Protein AF-A0A6G3XNJ2-F1 (afdb_monomer)

Mean predicted aligned error: 2.47 Å

pLDDT: mean 96.3, std 2.66, range [85.5, 98.44]

Structure (mmCIF, N/CA/C/O backbone):
data_AF-A0A6G3XNJ2-F1
#
_entry.id   AF-A0A6G3XNJ2-F1
#
loop_
_atom_site.group_PDB
_atom_site.id
_atom_site.type_symbol
_atom_site.label_atom_id
_atom_site.label_alt_id
_atom_site.label_comp_id
_atom_site.label_asym_id
_atom_site.label_entity_id
_atom_site.label_seq_id
_atom_site.pdbx_PDB_ins_code
_atom_site.Cartn_x
_atom_site.Cartn_y
_atom_site.Cartn_z
_atom_site.occupancy
_atom_site.B_iso_or_equiv
_atom_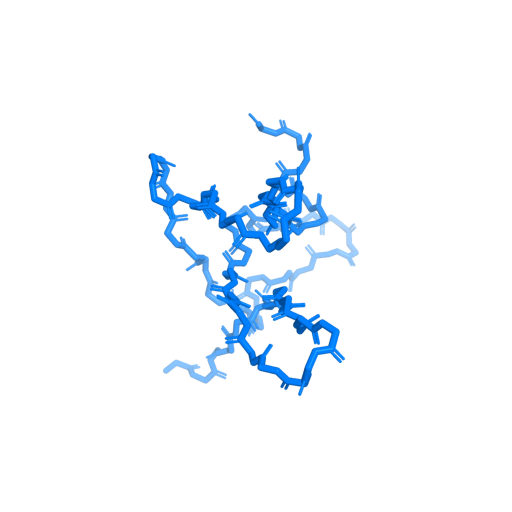site.auth_seq_id
_atom_site.auth_comp_id
_atom_site.auth_asym_id
_atom_site.auth_atom_id
_atom_site.pdbx_PDB_model_num
ATOM 1 N N . ASP A 1 1 ? -1.657 6.207 -20.607 1.00 85.50 1 ASP A N 1
ATOM 2 C CA . ASP A 1 1 ? -0.591 5.184 -20.523 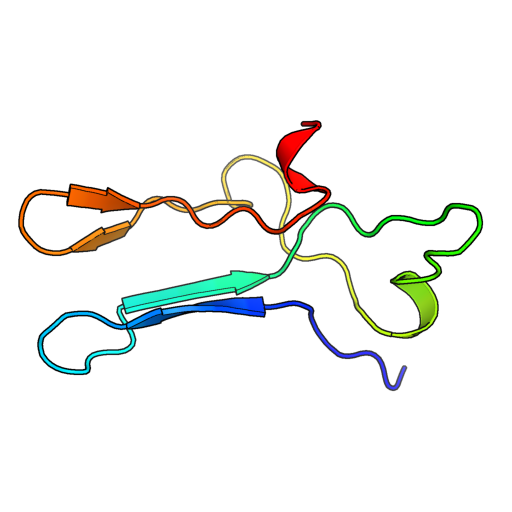1.00 85.50 1 ASP A CA 1
ATOM 3 C C . ASP A 1 1 ? -1.158 3.763 -20.359 1.00 85.50 1 ASP A C 1
ATOM 5 O O . ASP A 1 1 ? -0.528 2.856 -20.861 1.00 85.50 1 ASP A O 1
ATOM 9 N N . GLY A 1 2 ? -2.336 3.545 -19.750 1.00 93.69 2 GLY A N 1
ATOM 10 C CA . GLY A 1 2 ? -2.954 2.209 -19.608 1.00 93.69 2 GLY A CA 1
ATOM 11 C C . GLY A 1 2 ? -2.645 1.511 -18.278 1.00 93.69 2 GLY A C 1
ATOM 12 O O . GLY A 1 2 ? -3.217 0.466 -17.986 1.00 93.69 2 GLY A O 1
ATOM 13 N N . LEU A 1 3 ? -1.800 2.128 -17.452 1.00 97.62 3 LEU A N 1
ATOM 14 C CA . LEU A 1 3 ? -1.355 1.600 -16.166 1.00 97.62 3 LEU A CA 1
ATOM 15 C C . LEU A 1 3 ? -2.418 1.780 -15.071 1.00 97.62 3 LEU A C 1
ATOM 17 O O . LEU A 1 3 ? -3.120 2.799 -15.002 1.00 97.62 3 LEU A O 1
ATOM 21 N N . GLY A 1 4 ? -2.507 0.795 -14.183 1.00 98.12 4 GLY A N 1
ATOM 22 C CA . GLY A 1 4 ? -3.332 0.803 -12.981 1.00 98.12 4 GLY A CA 1
ATOM 23 C C . GLY A 1 4 ? -2.565 1.249 -11.735 1.00 98.12 4 GLY A C 1
ATOM 24 O O . GLY A 1 4 ? -1.546 1.936 -11.811 1.00 98.12 4 GLY A O 1
ATOM 25 N N . TYR A 1 5 ? -3.078 0.843 -10.573 1.00 98.19 5 TYR A N 1
ATOM 26 C CA . TYR A 1 5 ? -2.415 0.991 -9.278 1.00 98.19 5 TYR A CA 1
ATOM 27 C C . TYR A 1 5 ? -2.583 -0.286 -8.462 1.00 98.19 5 TYR A C 1
ATOM 29 O O . TYR A 1 5 ? -3.708 -0.759 -8.281 1.00 98.19 5 TYR A O 1
ATOM 37 N N . ASN A 1 6 ? -1.489 -0.780 -7.892 1.00 98.38 6 ASN A N 1
ATOM 38 C CA . ASN A 1 6 ? -1.550 -1.768 -6.826 1.00 98.38 6 ASN A CA 1
ATOM 39 C C . ASN A 1 6 ? -2.034 -1.061 -5.546 1.00 98.38 6 ASN A C 1
ATOM 41 O O . ASN A 1 6 ? -1.437 -0.068 -5.129 1.00 98.38 6 ASN A O 1
ATOM 45 N N . THR A 1 7 ? -3.177 -1.484 -5.000 1.00 98.06 7 THR A N 1
ATOM 46 C CA . THR A 1 7 ? -3.917 -0.720 -3.984 1.00 98.06 7 THR A CA 1
ATOM 47 C C . THR A 1 7 ? -4.283 -1.600 -2.796 1.00 98.06 7 THR A C 1
ATOM 49 O O . THR A 1 7 ? -5.031 -2.564 -2.955 1.00 98.06 7 THR A O 1
ATOM 52 N N . ALA A 1 8 ? -3.839 -1.215 -1.603 1.00 98.19 8 ALA A N 1
ATOM 53 C CA . ALA A 1 8 ? -4.357 -1.739 -0.347 1.00 98.19 8 ALA A CA 1
ATOM 54 C C . ALA A 1 8 ? -5.618 -0.968 0.061 1.00 98.19 8 ALA A C 1
ATOM 56 O O . ALA A 1 8 ? -5.708 0.251 -0.118 1.00 98.19 8 ALA A O 1
ATOM 57 N N . ILE A 1 9 ? -6.596 -1.682 0.612 1.00 98.19 9 ILE A N 1
ATOM 58 C CA . ILE A 1 9 ? -7.872 -1.124 1.057 1.00 98.19 9 ILE A CA 1
ATOM 59 C C . ILE A 1 9 ? -8.128 -1.580 2.489 1.00 98.19 9 ILE A C 1
ATOM 61 O O . ILE A 1 9 ? -8.072 -2.775 2.769 1.00 98.19 9 ILE A O 1
ATOM 65 N N . LEU A 1 10 ? -8.459 -0.635 3.368 1.00 98.19 10 LEU A N 1
ATOM 66 C CA . LEU A 1 10 ? -8.977 -0.926 4.700 1.00 98.19 10 LEU A CA 1
ATOM 67 C C . LEU A 1 10 ? -10.490 -0.721 4.711 1.00 98.19 10 LEU A C 1
ATOM 69 O O . LEU A 1 10 ? -10.979 0.362 4.386 1.00 98.19 10 LEU A O 1
ATOM 73 N N . VAL A 1 11 ? -11.212 -1.764 5.108 1.00 98.25 11 VAL A N 1
ATOM 74 C CA . VAL A 1 11 ? -12.656 -1.730 5.355 1.00 98.25 11 VAL A CA 1
ATOM 75 C C . VAL A 1 11 ? -12.869 -1.890 6.857 1.00 98.25 11 VAL A C 1
ATOM 77 O O . VAL A 1 11 ? -12.357 -2.837 7.451 1.00 98.25 11 VAL A O 1
ATOM 80 N N . ALA A 1 12 ? -13.568 -0.939 7.466 1.00 97.81 12 ALA A N 1
ATOM 81 C CA . ALA A 1 12 ? -13.893 -0.940 8.885 1.00 97.81 12 ALA A CA 1
ATOM 82 C C . ALA A 1 12 ? -14.992 -1.975 9.209 1.00 97.81 12 ALA A C 1
ATOM 84 O O . ALA A 1 12 ? -15.694 -2.430 8.299 1.00 97.81 12 ALA A O 1
ATOM 85 N N . PRO A 1 13 ? -15.175 -2.360 10.489 1.00 97.38 13 PRO A N 1
ATOM 86 C CA . PRO A 1 13 ? -16.167 -3.368 10.880 1.00 97.38 13 PRO A CA 1
ATOM 87 C C . PRO A 1 13 ? -17.617 -3.029 10.502 1.00 97.38 13 PRO A C 1
ATOM 89 O O . PRO A 1 13 ? -18.424 -3.933 10.300 1.00 97.38 13 PRO A O 1
ATOM 92 N N . ASP A 1 14 ? -17.945 -1.742 10.374 1.00 97.19 14 ASP A N 1
ATOM 93 C CA . ASP A 1 14 ? -19.253 -1.250 9.924 1.00 97.19 14 ASP A CA 1
ATOM 94 C C . ASP A 1 14 ? -19.446 -1.318 8.393 1.00 97.19 14 ASP A C 1
ATOM 96 O O . ASP A 1 14 ? -20.515 -0.983 7.883 1.00 97.19 14 ASP A O 1
ATOM 100 N N . GLY A 1 15 ? -18.424 -1.757 7.650 1.00 97.75 15 GLY A N 1
ATOM 101 C CA . GLY A 1 15 ? -18.404 -1.813 6.190 1.00 97.75 15 GLY A CA 1
ATOM 102 C C . GLY A 1 15 ? -17.900 -0.535 5.513 1.00 97.75 15 GLY A C 1
ATOM 103 O O . GLY A 1 15 ? -17.805 -0.501 4.284 1.00 97.75 15 GLY A O 1
ATOM 104 N N . THR A 1 16 ? -17.543 0.506 6.270 1.00 97.69 16 THR A N 1
ATOM 105 C CA . THR A 1 16 ? -16.995 1.746 5.716 1.00 97.69 16 THR A CA 1
ATOM 106 C C . THR A 1 16 ? -15.619 1.496 5.103 1.00 97.69 16 THR A C 1
ATOM 108 O O . THR A 1 16 ? -14.727 0.912 5.715 1.00 97.69 16 THR A O 1
ATOM 111 N N . LEU A 1 17 ? -15.405 1.995 3.888 1.00 97.88 17 LEU A N 1
ATOM 112 C CA . LEU A 1 17 ? -14.087 2.045 3.264 1.00 97.88 17 LEU A CA 1
ATOM 113 C C . LEU A 1 17 ? -13.236 3.133 3.945 1.00 97.88 17 LEU A C 1
ATOM 115 O O . LEU A 1 17 ? -13.279 4.298 3.553 1.00 97.88 17 LEU A O 1
ATOM 119 N N . ALA A 1 18 ? -12.483 2.752 4.972 1.00 97.44 18 ALA A N 1
ATOM 120 C CA . ALA A 1 18 ? -11.769 3.675 5.849 1.00 97.44 18 ALA A CA 1
ATOM 121 C C . ALA A 1 18 ? -10.518 4.292 5.207 1.00 97.44 18 ALA A C 1
ATOM 123 O O . ALA A 1 18 ? -10.194 5.444 5.485 1.00 97.44 18 ALA A O 1
ATOM 124 N N . GLN A 1 19 ? -9.800 3.543 4.362 1.00 97.12 19 GLN A N 1
ATOM 125 C CA . GLN A 1 19 ? -8.597 4.048 3.693 1.00 97.12 19 GLN A CA 1
ATOM 126 C C . GLN A 1 19 ? -8.265 3.265 2.422 1.00 97.12 19 GLN A C 1
ATOM 128 O O . GLN A 1 19 ? -8.596 2.084 2.288 1.00 97.12 19 GLN A O 1
ATOM 133 N N . ARG A 1 20 ? -7.570 3.930 1.493 1.00 96.75 20 ARG A N 1
ATOM 134 C CA . ARG A 1 20 ? -6.940 3.322 0.318 1.00 96.75 20 ARG A CA 1
ATOM 135 C C . ARG A 1 20 ? -5.529 3.869 0.143 1.00 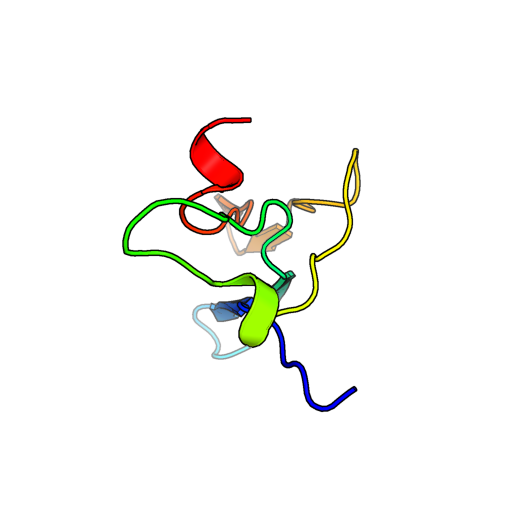96.75 20 ARG A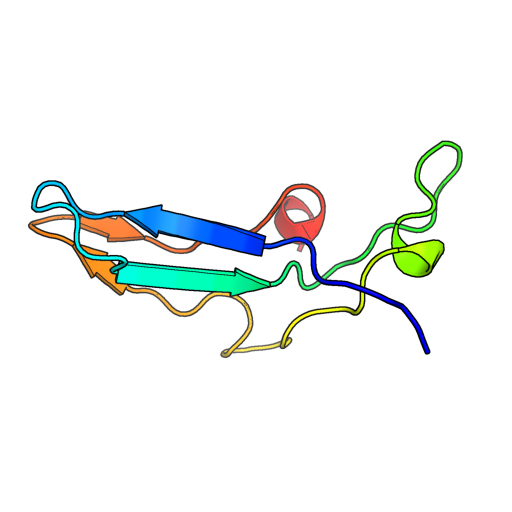 C 1
ATOM 137 O O . ARG A 1 20 ? -5.363 5.075 -0.009 1.00 96.75 20 ARG A O 1
ATOM 144 N N . THR A 1 21 ? -4.548 2.981 0.049 1.00 97.25 21 THR A N 1
ATOM 145 C CA . THR A 1 21 ? -3.147 3.349 -0.189 1.00 97.25 21 THR A CA 1
ATOM 146 C C . THR A 1 21 ? -2.654 2.686 -1.464 1.00 97.25 21 THR A C 1
ATOM 148 O O . THR A 1 21 ? -2.949 1.520 -1.721 1.00 97.25 21 THR A O 1
ATOM 151 N N . ARG A 1 22 ? -1.942 3.445 -2.298 1.00 98.19 22 ARG A N 1
ATOM 152 C CA . ARG A 1 22 ? -1.342 2.950 -3.542 1.00 98.19 22 ARG A CA 1
ATOM 153 C C . ARG A 1 22 ? 0.118 2.621 -3.272 1.00 98.19 22 ARG A C 1
ATOM 155 O O . ARG A 1 22 ? 0.807 3.465 -2.713 1.00 98.19 22 ARG A O 1
ATOM 162 N N . LYS A 1 23 ? 0.562 1.435 -3.690 1.00 98.19 23 LYS A N 1
ATOM 163 C CA . LYS A 1 23 ? 1.939 0.953 -3.517 1.00 98.19 23 LYS A CA 1
ATOM 164 C C . LYS A 1 23 ? 2.943 1.985 -4.030 1.00 98.19 23 LYS A C 1
ATOM 166 O O . LYS A 1 23 ? 2.825 2.427 -5.174 1.00 98.19 23 LYS A O 1
ATOM 171 N N . THR A 1 24 ? 3.912 2.356 -3.202 1.00 97.69 24 THR A N 1
ATOM 172 C CA . THR A 1 24 ? 4.878 3.417 -3.520 1.00 97.69 24 THR A CA 1
ATOM 173 C C . THR A 1 24 ? 6.055 2.859 -4.309 1.00 97.69 24 THR A C 1
ATOM 175 O O . THR A 1 24 ? 6.382 3.369 -5.381 1.00 97.69 24 THR A O 1
ATOM 178 N N . HIS A 1 25 ? 6.663 1.779 -3.820 1.00 97.81 25 HIS A N 1
ATOM 179 C CA . HIS A 1 25 ? 7.861 1.193 -4.410 1.00 97.81 25 HIS A CA 1
ATOM 180 C C . HIS A 1 25 ? 7.483 0.063 -5.363 1.00 97.81 25 HIS A C 1
ATOM 182 O O . HIS A 1 25 ? 7.181 -1.054 -4.944 1.00 97.81 25 HIS A O 1
ATOM 188 N N . ILE A 1 26 ? 7.494 0.351 -6.662 1.00 98.00 26 ILE A N 1
ATOM 189 C CA . ILE A 1 26 ? 7.182 -0.624 -7.710 1.00 98.00 26 ILE A CA 1
ATOM 190 C C . ILE A 1 26 ? 8.455 -1.419 -8.049 1.00 98.00 26 ILE A C 1
ATOM 192 O O . ILE A 1 26 ? 9.415 -0.819 -8.536 1.00 98.00 26 ILE A O 1
ATOM 196 N N . PRO A 1 27 ? 8.522 -2.734 -7.752 1.00 97.62 27 PRO A N 1
ATOM 197 C CA . PRO A 1 27 ? 9.710 -3.524 -8.033 1.00 97.62 27 PRO A CA 1
ATOM 198 C C . PRO A 1 27 ? 9.871 -3.745 -9.535 1.00 97.62 27 PRO A C 1
ATOM 200 O O . PRO A 1 27 ? 8.908 -4.046 -10.241 1.00 97.62 27 PRO A O 1
ATOM 203 N N . VAL A 1 28 ? 11.124 -3.654 -9.973 1.00 96.88 28 VAL A N 1
ATOM 204 C CA . VAL A 1 28 ? 11.569 -4.053 -11.307 1.00 96.88 28 VAL A CA 1
ATOM 205 C C . VAL A 1 28 ? 12.753 -4.9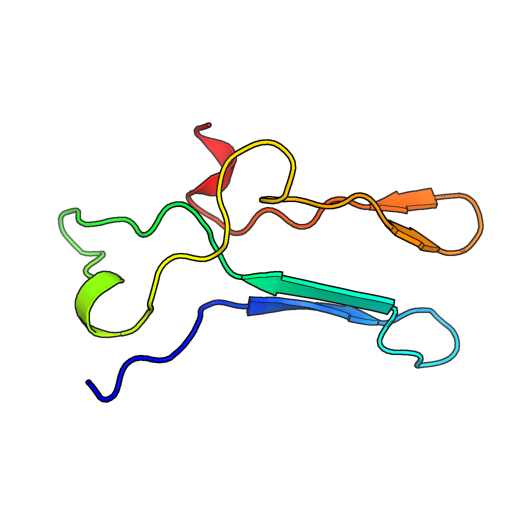90 -11.111 1.00 96.88 28 VAL A C 1
ATOM 207 O O . VAL A 1 28 ? 13.902 -4.563 -10.988 1.00 96.88 28 VAL A O 1
ATOM 210 N N . THR A 1 29 ? 12.456 -6.277 -10.967 1.00 95.12 29 THR A N 1
ATOM 211 C CA . THR A 1 29 ? 13.443 -7.336 -10.726 1.00 95.12 29 THR A CA 1
ATOM 212 C C . THR A 1 29 ? 13.104 -8.567 -11.564 1.00 95.12 29 THR A C 1
ATOM 214 O O . THR A 1 29 ? 12.039 -8.651 -12.177 1.00 95.12 29 THR A O 1
ATOM 217 N N . GLU A 1 30 ? 14.015 -9.539 -11.635 1.00 95.81 30 GLU A N 1
ATOM 218 C CA . GLU A 1 30 ? 13.743 -10.791 -12.343 1.00 95.81 30 GLU A CA 1
ATOM 219 C C . GLU A 1 30 ? 12.486 -11.474 -11.774 1.00 95.81 30 GLU A C 1
ATOM 221 O O . GLU A 1 30 ? 12.400 -11.768 -10.581 1.00 95.81 30 GLU A O 1
ATOM 226 N N . GLY A 1 31 ? 11.493 -11.695 -12.640 1.00 93.69 31 GLY A N 1
ATOM 227 C CA . GLY A 1 31 ? 10.199 -12.273 -12.268 1.00 93.69 31 GLY A CA 1
ATOM 228 C C . GLY A 1 31 ? 9.156 -11.277 -11.743 1.00 93.69 31 GLY A C 1
ATOM 229 O O . GLY A 1 31 ? 8.002 -11.671 -11.591 1.00 93.69 31 GLY A O 1
ATOM 230 N N . TYR A 1 32 ? 9.511 -10.004 -11.527 1.00 95.88 32 TYR A N 1
ATOM 231 C CA . TYR A 1 32 ? 8.597 -8.959 -11.049 1.00 95.88 32 TYR A CA 1
ATOM 232 C C . TYR A 1 32 ? 8.785 -7.663 -11.847 1.00 95.88 32 TYR A C 1
ATOM 234 O O . TYR A 1 32 ? 9.608 -6.817 -11.502 1.00 95.88 32 TYR A O 1
ATOM 242 N N . TYR A 1 33 ? 7.985 -7.519 -12.904 1.00 96.81 33 TYR A N 1
ATOM 243 C CA . TYR A 1 33 ? 7.918 -6.343 -13.782 1.00 96.81 33 TYR A CA 1
ATOM 244 C C . TYR A 1 33 ? 6.637 -5.562 -13.476 1.00 96.81 33 TYR A C 1
ATOM 246 O O . TYR A 1 33 ? 5.685 -5.553 -14.254 1.00 96.81 33 TYR A O 1
ATOM 2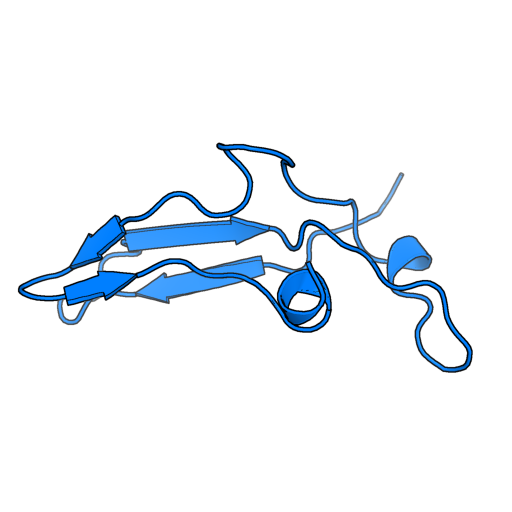54 N N . GLU A 1 34 ? 6.523 -5.037 -12.254 1.00 98.19 34 GLU A N 1
ATOM 255 C CA . GLU A 1 34 ? 5.275 -4.399 -11.818 1.00 98.19 34 GLU A CA 1
ATOM 256 C C . GLU A 1 34 ? 5.050 -3.020 -12.462 1.00 98.19 34 GLU A C 1
ATOM 258 O O . GLU A 1 34 ? 3.914 -2.546 -12.503 1.00 98.19 34 GLU A O 1
ATOM 263 N N . ASP A 1 35 ? 6.096 -2.390 -12.992 1.00 96.94 35 ASP A N 1
ATOM 264 C CA . ASP A 1 35 ? 6.059 -1.092 -13.671 1.00 96.94 35 ASP A CA 1
ATOM 265 C C . ASP A 1 35 ? 5.318 -1.129 -15.013 1.00 96.94 35 ASP A C 1
ATOM 267 O O . ASP A 1 35 ? 4.672 -0.146 -15.382 1.00 96.94 35 ASP A O 1
ATOM 271 N N . ASP A 1 36 ? 5.294 -2.287 -15.675 1.00 96.94 36 ASP A N 1
ATOM 272 C CA . ASP A 1 36 ? 4.475 -2.531 -16.868 1.00 96.94 36 ASP A CA 1
ATOM 273 C C . ASP A 1 36 ? 2.962 -2.437 -16.588 1.00 96.94 36 ASP A C 1
ATOM 275 O O . ASP A 1 36 ? 2.158 -2.294 -17.514 1.00 96.94 36 ASP A O 1
ATOM 279 N N . TRP A 1 37 ? 2.551 -2.510 -15.315 1.00 97.44 37 TRP A N 1
ATOM 280 C CA . TRP A 1 37 ? 1.144 -2.607 -14.914 1.00 97.44 37 TRP A CA 1
ATOM 281 C C . TRP A 1 37 ? 0.697 -1.500 -13.967 1.00 97.44 37 TRP A C 1
ATOM 283 O O . TRP A 1 37 ? -0.468 -1.091 -14.018 1.00 97.44 37 TRP A O 1
ATOM 293 N N . PHE A 1 38 ? 1.577 -1.014 -13.092 1.00 98.44 38 PHE A N 1
ATOM 294 C CA . PHE A 1 38 ? 1.210 -0.134 -11.988 1.00 98.44 38 PHE A CA 1
ATOM 295 C C . PHE A 1 38 ? 2.048 1.138 -11.955 1.00 98.44 38 PHE A C 1
ATOM 297 O O . PHE A 1 38 ? 3.274 1.115 -11.983 1.00 98.44 38 PHE A O 1
ATOM 304 N N . ARG A 1 39 ? 1.363 2.273 -11.797 1.00 98.00 39 ARG A N 1
ATOM 305 C CA . ARG A 1 39 ? 2.028 3.530 -11.449 1.00 98.00 39 ARG A CA 1
ATOM 306 C C . ARG A 1 39 ? 2.424 3.519 -9.968 1.00 98.00 39 ARG A C 1
ATOM 308 O O . ARG A 1 39 ? 1.644 3.010 -9.154 1.00 98.00 39 ARG A O 1
ATOM 315 N N . PRO A 1 40 ? 3.551 4.152 -9.598 1.00 97.50 40 PRO A N 1
ATOM 316 C CA . PRO A 1 40 ? 3.880 4.370 -8.197 1.00 97.50 40 PRO A CA 1
ATOM 317 C C . PRO A 1 40 ? 2.836 5.270 -7.522 1.00 97.50 40 PRO A C 1
ATOM 319 O O . PRO A 1 40 ? 2.276 6.193 -8.129 1.00 97.50 40 PRO A O 1
ATOM 322 N N . GLY A 1 41 ? 2.554 4.971 -6.259 1.00 97.12 41 GLY A N 1
ATOM 323 C CA . GLY A 1 41 ? 1.796 5.818 -5.348 1.00 97.12 41 GLY A CA 1
ATOM 324 C C . GLY A 1 41 ? 2.608 7.013 -4.827 1.00 97.12 41 GLY A C 1
ATOM 325 O O . GLY A 1 41 ? 3.765 7.195 -5.208 1.00 97.12 41 GLY A O 1
ATOM 326 N N . PRO A 1 42 ? 2.003 7.849 -3.964 1.00 96.25 42 PRO A N 1
ATOM 327 C CA . PRO A 1 42 ? 2.702 8.931 -3.268 1.00 96.25 42 PRO A CA 1
ATOM 328 C C . PRO A 1 42 ? 3.921 8.427 -2.478 1.00 96.25 42 PRO A C 1
ATOM 330 O O . PRO A 1 42 ? 3.935 7.289 -2.016 1.00 96.25 42 PRO A O 1
ATOM 333 N N . ALA A 1 43 ? 4.931 9.280 -2.308 1.00 92.50 43 ALA A N 1
ATOM 334 C CA . ALA A 1 43 ? 6.154 8.997 -1.553 1.00 92.50 43 ALA A CA 1
ATOM 335 C C . ALA A 1 43 ? 6.335 10.009 -0.405 1.00 92.50 43 ALA A C 1
ATOM 337 O O . ALA A 1 43 ? 5.648 11.029 -0.364 1.00 92.50 43 ALA A O 1
ATOM 338 N N . GLY A 1 44 ? 7.279 9.747 0.504 1.00 90.12 44 GLY A N 1
ATOM 339 C CA . GLY A 1 44 ? 7.532 10.603 1.669 1.00 90.12 44 GLY A CA 1
ATOM 340 C C . GLY A 1 44 ? 6.449 10.466 2.742 1.00 90.12 44 GLY A C 1
ATOM 341 O O . GLY A 1 44 ? 5.881 9.388 2.913 1.00 90.12 44 GLY A O 1
ATOM 3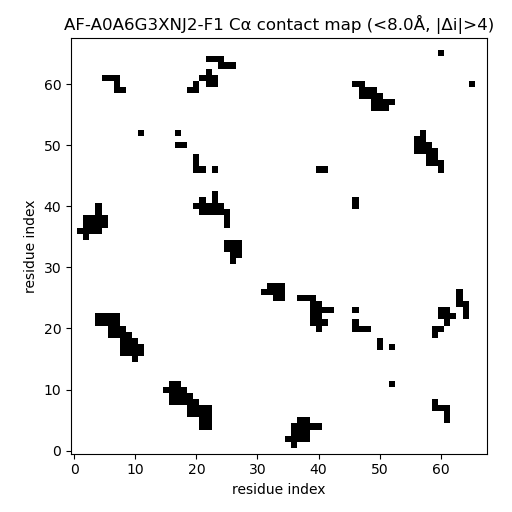42 N N . ASP A 1 45 ? 6.151 11.559 3.445 1.00 87.62 45 ASP A N 1
ATOM 343 C CA . ASP A 1 45 ? 5.204 11.568 4.573 1.00 87.62 45 ASP A CA 1
ATOM 344 C C . ASP A 1 45 ? 3.773 11.161 4.168 1.00 87.62 45 ASP A C 1
ATOM 346 O O . ASP A 1 45 ? 3.007 10.654 4.988 1.00 87.62 45 ASP A O 1
ATOM 350 N N . ASP A 1 46 ? 3.435 11.312 2.885 1.00 87.94 46 ASP A N 1
ATOM 351 C CA . ASP A 1 46 ? 2.127 10.969 2.323 1.00 87.94 46 ASP A CA 1
ATOM 352 C C . ASP A 1 46 ? 2.048 9.531 1.774 1.00 87.94 46 ASP A C 1
ATOM 354 O O . ASP A 1 46 ? 1.004 9.130 1.253 1.00 87.94 46 ASP A O 1
ATOM 358 N N . ALA A 1 47 ? 3.126 8.737 1.858 1.00 92.19 47 ALA A N 1
ATOM 359 C CA . ALA A 1 47 ? 3.156 7.377 1.310 1.00 92.19 47 ALA A CA 1
ATOM 360 C C . ALA A 1 47 ? 2.190 6.435 2.044 1.00 92.19 47 ALA A C 1
ATOM 362 O O . ALA A 1 47 ? 1.425 5.696 1.424 1.00 92.19 47 ALA A O 1
ATOM 363 N N . PHE A 1 48 ? 2.191 6.493 3.379 1.00 93.50 48 PHE A N 1
ATOM 364 C CA . PHE A 1 48 ? 1.435 5.578 4.237 1.00 93.50 48 PHE A CA 1
ATOM 365 C C . PHE A 1 48 ? 0.683 6.350 5.332 1.00 93.50 48 PHE A C 1
ATOM 367 O O . PHE A 1 48 ? 1.013 6.223 6.515 1.00 93.50 48 PHE A O 1
ATOM 374 N N . PRO A 1 49 ? -0.332 7.159 4.971 1.00 94.56 49 PRO A N 1
ATOM 375 C CA . PRO A 1 49 ? -1.070 7.950 5.945 1.00 94.56 49 PRO A CA 1
ATOM 376 C C . PRO A 1 49 ? -1.731 7.036 6.978 1.00 94.56 49 PRO A C 1
ATOM 378 O O . PRO A 1 49 ? -2.450 6.094 6.630 1.00 94.56 49 PRO A O 1
ATOM 381 N N . LEU A 1 50 ? -1.497 7.330 8.256 1.00 95.88 50 LEU A N 1
ATOM 382 C CA . LEU A 1 50 ? -2.094 6.572 9.347 1.00 95.88 50 LEU A CA 1
ATOM 383 C C . LEU A 1 50 ? -3.585 6.891 9.460 1.00 95.88 50 LEU A C 1
ATOM 385 O O . LEU A 1 50 ? -3.981 8.052 9.552 1.00 95.88 50 LEU A O 1
ATOM 389 N N . VAL A 1 51 ? -4.409 5.850 9.525 1.00 96.69 51 VAL A N 1
ATOM 390 C CA . VAL A 1 51 ? -5.848 5.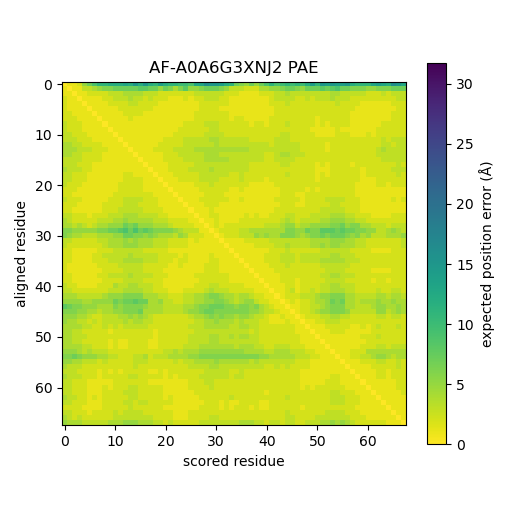951 9.790 1.00 96.69 51 VAL A CA 1
ATOM 391 C C . VAL A 1 51 ? -6.168 5.270 11.117 1.00 96.69 51 VAL A C 1
ATOM 393 O O . VAL A 1 51 ? -5.606 4.225 11.436 1.00 96.69 51 VAL A O 1
ATOM 396 N N . THR A 1 52 ? -7.043 5.875 11.920 1.00 97.88 52 THR A N 1
ATOM 397 C CA . THR A 1 52 ? -7.551 5.247 13.150 1.00 97.88 52 THR A CA 1
ATOM 398 C C . THR A 1 52 ? -8.892 4.595 12.837 1.00 97.88 52 THR A C 1
ATOM 400 O O . THR A 1 52 ? -9.773 5.262 12.298 1.00 97.88 52 THR A O 1
ATOM 403 N N . VAL A 1 53 ? -9.034 3.313 13.163 1.00 97.69 53 VAL A N 1
ATOM 404 C CA . VAL A 1 53 ? -10.305 2.581 13.122 1.00 97.69 53 VAL A CA 1
ATOM 405 C C . VAL A 1 53 ? -10.475 1.935 14.491 1.00 97.69 53 VAL A C 1
ATOM 407 O O . VAL A 1 53 ? -9.609 1.175 14.928 1.00 97.69 53 VAL A O 1
ATOM 410 N N . ASP A 1 54 ? -11.558 2.296 15.176 1.00 95.31 54 ASP A N 1
ATOM 411 C CA . ASP A 1 54 ? -11.811 1.973 16.581 1.00 95.31 54 ASP A CA 1
ATOM 412 C C . ASP A 1 54 ? -10.620 2.348 17.486 1.00 95.31 54 ASP A C 1
ATOM 414 O O . ASP A 1 54 ? -10.230 3.514 17.575 1.00 95.31 54 ASP A O 1
ATOM 418 N N . GLU A 1 55 ? -10.027 1.360 18.152 1.00 96.75 55 GLU A N 1
ATOM 419 C CA . GLU A 1 55 ? -8.933 1.520 19.113 1.00 96.75 55 GLU A CA 1
ATOM 420 C C . GLU A 1 55 ? -7.544 1.341 18.468 1.00 96.75 55 GLU A C 1
ATOM 422 O O . GLU A 1 55 ? -6.521 1.484 19.139 1.00 96.75 55 GLU A O 1
ATOM 427 N N . ALA A 1 56 ? -7.484 1.038 17.165 1.00 97.00 56 ALA A N 1
ATOM 428 C CA . ALA A 1 56 ? -6.254 0.718 16.448 1.00 97.00 56 ALA A CA 1
ATOM 429 C C . ALA A 1 56 ? -5.895 1.767 15.384 1.00 97.00 56 ALA A C 1
ATOM 431 O O . ALA A 1 56 ? -6.750 2.417 14.778 1.00 97.00 56 ALA A O 1
ATOM 432 N N . ARG A 1 57 ? -4.589 1.917 15.132 1.00 97.62 57 ARG A N 1
ATOM 433 C CA . ARG A 1 57 ? -4.039 2.760 14.062 1.00 97.62 57 ARG A CA 1
ATOM 434 C C . ARG A 1 57 ? -3.369 1.900 13.002 1.00 97.62 57 ARG A C 1
ATOM 436 O O . ARG A 1 57 ? -2.547 1.051 13.329 1.00 97.62 57 ARG A O 1
ATOM 443 N N . PHE A 1 58 ? -3.690 2.170 11.743 1.00 97.38 58 PHE A N 1
ATOM 444 C CA . PHE A 1 58 ? -3.246 1.391 10.596 1.00 97.38 58 PHE A CA 1
ATOM 445 C C . PHE A 1 58 ? -2.472 2.265 9.613 1.00 97.38 58 PHE A C 1
ATOM 447 O O . PHE A 1 58 ? -2.940 3.334 9.228 1.00 97.38 58 PHE A O 1
ATOM 454 N N . GLY A 1 59 ? -1.312 1.774 9.184 1.00 96.00 59 GLY A N 1
ATOM 455 C CA . GLY A 1 59 ? -0.653 2.163 7.939 1.00 96.00 59 GLY A CA 1
ATOM 456 C C . GLY A 1 59 ? -0.703 0.979 6.974 1.00 96.00 59 GLY A C 1
ATOM 457 O O . GLY A 1 59 ? -0.692 -0.169 7.416 1.00 96.00 59 GLY A O 1
ATOM 458 N N . LEU A 1 60 ? -0.800 1.244 5.671 1.00 97.44 60 LEU A N 1
ATOM 459 C CA . LEU A 1 60 ? -1.051 0.211 4.656 1.00 97.44 60 LEU A CA 1
ATOM 460 C C . LEU A 1 60 ? 0.049 0.179 3.573 1.00 97.44 60 LEU A C 1
ATOM 462 O O . LEU A 1 60 ? -0.251 0.443 2.405 1.00 97.44 60 LEU A O 1
ATOM 466 N N . PRO A 1 61 ? 1.319 -0.118 3.921 1.00 96.69 61 PRO A N 1
ATOM 467 C CA . PRO A 1 61 ? 2.340 -0.407 2.918 1.00 96.69 61 PRO A CA 1
ATOM 468 C C . PRO A 1 61 ? 2.019 -1.722 2.199 1.00 96.69 61 PRO A C 1
ATOM 470 O O . PRO A 1 61 ? 1.407 -2.627 2.771 1.00 96.69 61 PRO A O 1
ATOM 473 N N . THR A 1 62 ? 2.424 -1.845 0.935 1.00 97.75 62 THR A N 1
ATOM 474 C CA . THR A 1 62 ? 2.107 -3.019 0.114 1.00 97.75 62 THR A CA 1
ATOM 475 C C . THR A 1 62 ? 3.367 -3.719 -0.385 1.00 97.75 62 THR A C 1
ATOM 477 O O . THR A 1 62 ? 4.099 -3.191 -1.221 1.00 97.75 62 THR A O 1
ATOM 480 N N . CYS A 1 63 ? 3.564 -4.976 0.032 1.00 97.50 63 CYS A N 1
ATOM 481 C CA . CYS A 1 63 ? 4.603 -5.873 -0.488 1.00 97.50 63 CYS A CA 1
ATOM 482 C C . CYS A 1 63 ? 6.001 -5.228 -0.446 1.00 97.50 63 CYS A C 1
ATOM 484 O O . CYS A 1 63 ? 6.586 -5.113 0.624 1.00 97.50 63 CYS A O 1
ATOM 486 N N . TRP A 1 64 ? 6.519 -4.787 -1.593 1.00 97.69 64 TRP A N 1
ATOM 487 C CA . TRP A 1 64 ? 7.861 -4.229 -1.744 1.00 97.69 64 TRP A CA 1
ATOM 488 C C . TRP A 1 64 ? 8.114 -2.963 -0.915 1.00 97.69 64 TRP A C 1
ATOM 490 O O . TRP A 1 64 ? 9.263 -2.669 -0.598 1.00 97.69 64 TRP A O 1
ATOM 500 N N . ASP A 1 65 ? 7.054 -2.269 -0.492 1.00 97.56 65 ASP A N 1
ATOM 501 C CA . ASP A 1 65 ? 7.159 -1.141 0.437 1.00 97.56 65 ASP A CA 1
ATOM 502 C C . ASP A 1 65 ? 7.818 -1.517 1.777 1.00 97.56 65 ASP A C 1
ATOM 504 O O . ASP A 1 65 ? 8.386 -0.649 2.419 1.00 97.56 65 ASP A O 1
ATOM 508 N N . GLN A 1 66 ? 7.801 -2.790 2.194 1.00 95.81 66 GLN A N 1
ATOM 509 C CA . GLN A 1 66 ? 8.375 -3.232 3.477 1.00 95.81 66 GLN A CA 1
ATOM 510 C C . GLN A 1 66 ? 9.905 -3.085 3.588 1.00 95.81 66 GLN A C 1
ATOM 512 O O . GLN A 1 66 ? 10.466 -3.303 4.661 1.00 95.81 66 GLN A O 1
ATOM 517 N N . TRP A 1 67 ? 10.589 -2.840 2.469 1.00 94.88 67 TRP A N 1
ATOM 518 C CA . TRP A 1 67 ? 12.050 -2.743 2.410 1.00 94.88 67 TRP A CA 1
ATOM 519 C C . TRP A 1 67 ? 12.566 -1.304 2.568 1.00 94.88 67 TRP A C 1
ATOM 521 O O . TRP A 1 67 ? 13.771 -1.086 2.440 1.00 94.88 67 TRP A O 1
ATOM 531 N N . PHE A 1 68 ? 11.668 -0.351 2.836 1.00 91.00 68 PHE A N 1
ATOM 532 C CA . PHE A 1 68 ? 11.917 1.085 2.971 1.00 91.00 68 PHE A CA 1
ATOM 533 C C . PHE A 1 68 ? 11.266 1.616 4.252 1.00 91.00 68 PHE A C 1
ATOM 535 O O . PHE A 1 68 ? 11.824 2.583 4.817 1.00 91.00 68 PHE A O 1
#

Solvent-accessible surface area (backbone atoms only — not comparable to full-atom values): 4288 Å² total; per-residue (Å²): 138,88,59,49,63,55,66,46,73,42,67,43,98,89,66,46,79,72,46,76,29,41,29,43,54,65,53,79,51,96,97,37,67,42,62,83,46,27,49,62,31,51,67,74,87,65,33,48,62,74,44,76,58,92,96,45,76,45,64,53,74,44,79,64,36,79,82,114

Foldseek 3Di:
DQADFDKDWDAAPVRDGQDIATAADQDDDVVGNRVVHHDHTDDDPPRFDWTDHDPDIDTDHDDVSVVD

Sequence (68 aa):
DGLGYNTAILVAPDGTLAQRTRKTHIPVTEGYYEDDWFRPGPAGDDAFPLVTVDEARFGLPTCWDQWF

Nearest PDB structures (foldseek):
  5h8i-assembly2_I  TM=8.576E-01  e=1.087E-04  Medicago truncatula
  5h8i-assembly1_A  TM=8.728E-01  e=1.230E-04  Medicago truncatula
  5h8i-assembly1_B  TM=8.858E-01  e=2.430E-04  Medicago truncatula
  5h8k-assembly1_C  TM=9.161E-01  e=2.750E-04  Medicago truncatula
  5h8l-assembly1_A  TM=8.738E-01  e=3.112E-04  Medicago truncatula

Organism: NCBI:txid2706086

Ra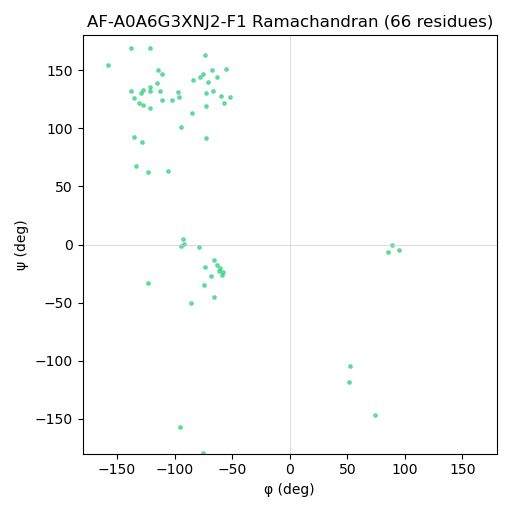dius of gyration: 13.33 Å; Cα contacts (8 Å, |Δi|>4): 115; chains: 1; bounding box: 33×24×40 Å

Secondary structure (DSSP, 8-state):
---B--EEEEE-TTS-EEEEEE-S---EETTEEGGGTB-----GGGSS--EEETTEEE----GGGGG-

InterPro domains:
  IPR003010 Carbon-nitrogen hydrolase [PF00795] (3-68)
  IPR003010 Carbon-nitrogen hydrolase [PS50263] (1-68)
  IPR036526 Carbon-nitrogen hydrolase superfamily [G3DSA:3.60.110.10] (1-68)
  IPR036526 Carbon-nitrogen hydrolase superfamily [SSF56317] (2-68)
  IPR050345 Aliphatic Amidase/Beta-Ureidopropionase [PTHR43674] (5-68)